Protein AF-A0A530M1E7-F1 (afdb_monomer_lite)

Structure (mmCIF, N/CA/C/O backbone):
data_AF-A0A530M1E7-F1
#
_entry.id   AF-A0A530M1E7-F1
#
loop_
_atom_site.group_PDB
_atom_site.id
_atom_site.type_symbol
_atom_site.label_atom_id
_atom_site.label_alt_id
_atom_site.label_comp_id
_atom_site.label_asym_id
_atom_site.label_entity_id
_atom_site.label_seq_id
_atom_site.pdbx_PDB_ins_code
_atom_site.Cartn_x
_atom_site.Cartn_y
_atom_site.Cartn_z
_atom_site.occupancy
_atom_site.B_iso_or_equiv
_atom_site.auth_seq_id
_atom_site.auth_comp_id
_atom_site.auth_asym_id
_atom_site.auth_atom_id
_atom_site.pdbx_PDB_model_num
ATOM 1 N N . PRO A 1 1 ? -11.495 12.839 20.124 1.00 60.47 1 PRO A N 1
ATOM 2 C CA . PRO A 1 1 ? -12.766 12.362 19.529 1.00 60.47 1 PRO A CA 1
ATOM 3 C C . PRO A 1 1 ? -13.242 13.354 18.462 1.00 60.47 1 PRO A C 1
ATOM 5 O O . PRO A 1 1 ? -13.479 14.511 18.791 1.00 60.47 1 PRO A O 1
ATOM 8 N N . GLY A 1 2 ? -13.257 12.935 17.196 1.00 69.44 2 GLY A N 1
ATOM 9 C CA . GLY A 1 2 ? -13.877 13.704 16.114 1.00 69.44 2 GLY A CA 1
ATOM 10 C C . GLY A 1 2 ? -15.334 13.290 15.935 1.00 69.44 2 GLY A C 1
ATOM 11 O O . GLY A 1 2 ? -15.728 12.226 16.416 1.00 69.44 2 GLY A O 1
ATOM 12 N N . ASP A 1 3 ? -16.114 14.117 15.247 1.00 79.69 3 ASP A N 1
ATOM 13 C CA . ASP A 1 3 ? -17.476 13.754 14.865 1.00 79.69 3 ASP A CA 1
ATOM 14 C C . ASP A 1 3 ? -17.443 12.539 13.927 1.00 79.69 3 ASP A C 1
ATOM 16 O O . ASP A 1 3 ? -16.617 12.458 13.013 1.00 79.69 3 ASP A O 1
ATOM 20 N N . GLY A 1 4 ? -18.318 11.564 14.179 1.00 74.88 4 GLY A N 1
ATOM 21 C CA . GLY A 1 4 ? -18.453 10.397 13.313 1.00 74.88 4 GLY A CA 1
ATOM 22 C C . GLY A 1 4 ? -18.966 10.806 11.932 1.00 74.88 4 GLY A C 1
ATOM 23 O O . GLY A 1 4 ? -19.869 11.632 11.817 1.00 74.88 4 GLY A O 1
ATOM 24 N N . ILE A 1 5 ? -18.410 10.211 10.877 1.00 84.06 5 ILE A N 1
ATOM 25 C CA . ILE A 1 5 ? -18.903 10.397 9.510 1.00 84.06 5 ILE A CA 1
ATOM 26 C C . ILE A 1 5 ? -19.931 9.299 9.234 1.00 84.06 5 ILE A C 1
ATOM 28 O O . ILE A 1 5 ? -19.614 8.115 9.345 1.00 84.06 5 ILE A O 1
ATOM 32 N N . ALA A 1 6 ? -21.156 9.682 8.871 1.00 84.75 6 ALA A N 1
ATOM 33 C CA . ALA A 1 6 ? -22.162 8.729 8.415 1.00 84.75 6 ALA A CA 1
ATOM 34 C C . ALA A 1 6 ? -21.721 8.139 7.066 1.00 84.75 6 ALA A C 1
ATOM 36 O O . ALA A 1 6 ? -21.734 8.832 6.050 1.00 84.75 6 ALA A O 1
ATOM 37 N N . PHE A 1 7 ? -21.285 6.878 7.073 1.00 89.06 7 PHE A N 1
ATOM 38 C CA . PHE A 1 7 ? -20.888 6.159 5.859 1.00 89.06 7 PHE A CA 1
ATOM 39 C C . PHE A 1 7 ? -22.097 5.526 5.160 1.00 89.06 7 PHE A C 1
ATOM 41 O O . PHE A 1 7 ? -22.235 5.605 3.944 1.00 89.06 7 PHE A O 1
ATOM 48 N N . GLU A 1 8 ? -22.999 4.948 5.949 1.00 91.12 8 GLU A N 1
ATOM 49 C CA . GLU A 1 8 ? -24.231 4.314 5.497 1.00 91.12 8 GLU A CA 1
ATOM 50 C C . GLU A 1 8 ? -25.315 4.517 6.564 1.00 91.12 8 GLU A C 1
ATOM 52 O O . GLU A 1 8 ? -25.009 4.634 7.755 1.00 91.12 8 GLU A O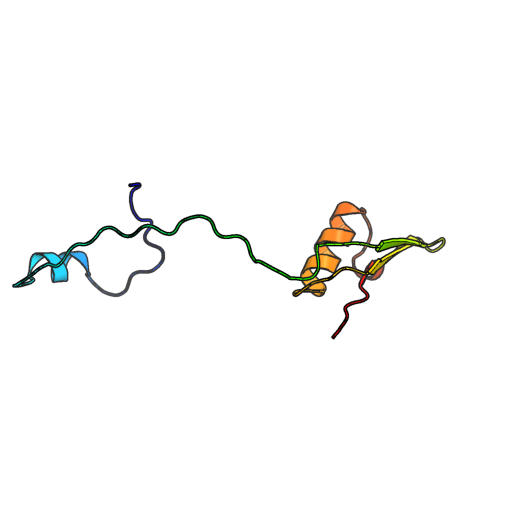 1
ATOM 57 N N . GLN A 1 9 ? -26.579 4.592 6.144 1.00 90.44 9 GLN A N 1
ATOM 58 C CA . GLN A 1 9 ? -27.725 4.748 7.034 1.00 90.44 9 GLN A CA 1
ATOM 59 C C . GLN A 1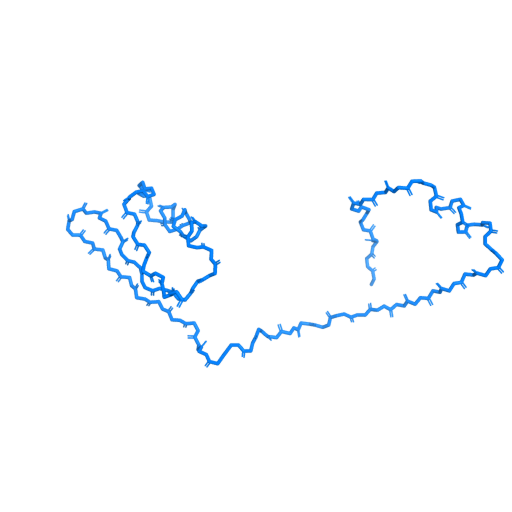 9 ? -28.887 3.875 6.558 1.00 90.44 9 GLN A C 1
ATOM 61 O O . GLN A 1 9 ? -29.321 3.982 5.413 1.00 90.44 9 GLN A O 1
ATOM 66 N N . GLU A 1 10 ? -29.450 3.092 7.474 1.00 93.19 10 GLU A N 1
ATOM 67 C CA . GLU A 1 10 ? -30.700 2.362 7.273 1.00 93.19 10 GLU A CA 1
ATOM 68 C C . GLU A 1 10 ? -31.673 2.699 8.415 1.00 93.19 10 GLU A C 1
ATOM 70 O O . GLU A 1 10 ? -31.354 2.537 9.594 1.00 93.19 10 GLU A O 1
ATOM 75 N N . GLY A 1 11 ? -32.861 3.206 8.071 1.00 94.69 11 GLY A N 1
ATOM 76 C CA . GLY A 1 11 ? -33.880 3.618 9.043 1.00 94.69 11 GLY A CA 1
ATOM 77 C C . GLY A 1 11 ? -33.546 4.886 9.852 1.00 94.69 11 GLY A C 1
ATOM 78 O O . GLY A 1 11 ? -32.716 5.711 9.464 1.00 94.69 11 GLY A O 1
ATOM 79 N N . ASP A 1 12 ? -34.241 5.051 10.986 1.00 92.62 12 ASP A N 1
ATOM 80 C CA . ASP A 1 12 ? -34.097 6.186 11.913 1.00 92.62 12 ASP A CA 1
ATOM 81 C C . ASP A 1 12 ? -33.436 5.751 13.232 1.00 92.62 12 ASP A C 1
ATOM 83 O O . ASP A 1 12 ? -34.090 5.522 14.255 1.00 92.62 12 ASP A O 1
ATOM 87 N N . ALA A 1 13 ? -32.108 5.618 13.199 1.00 92.00 13 ALA A N 1
ATOM 88 C CA . ALA A 1 13 ? -31.318 5.255 14.373 1.00 92.00 13 ALA A CA 1
ATOM 89 C C . ALA A 1 13 ? -31.433 6.292 15.507 1.00 92.00 13 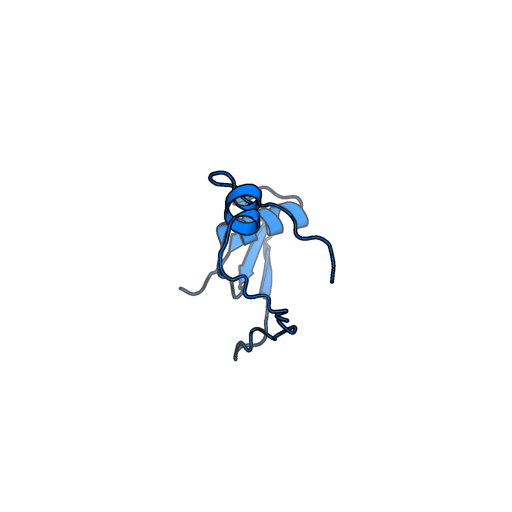ALA A C 1
ATOM 91 O O . ALA A 1 13 ? -31.459 5.916 16.679 1.00 92.00 13 ALA A O 1
ATOM 92 N N . ALA A 1 14 ? -31.536 7.584 15.176 1.00 90.00 14 ALA A N 1
ATOM 93 C CA . ALA A 1 14 ? -31.631 8.657 16.165 1.00 90.00 14 ALA A CA 1
ATOM 94 C C . ALA A 1 14 ? -32.958 8.593 16.934 1.00 90.00 14 ALA A C 1
ATOM 96 O O . ALA A 1 14 ? -32.960 8.644 18.166 1.00 90.00 14 ALA A O 1
ATOM 97 N N . GLY A 1 15 ? -34.074 8.412 16.223 1.00 94.25 15 GLY A N 1
ATOM 98 C CA . GLY A 1 15 ? -35.388 8.222 16.832 1.00 94.25 15 GLY A CA 1
ATOM 99 C C . GLY A 1 15 ? -35.461 6.954 17.683 1.00 94.25 15 GLY A C 1
ATOM 100 O O . GLY A 1 15 ? -35.966 6.990 18.807 1.00 94.25 15 GLY A O 1
ATOM 101 N N . ALA A 1 16 ? -34.893 5.845 17.198 1.00 94.81 16 ALA A N 1
ATOM 102 C CA . ALA A 1 16 ? -34.851 4.587 17.943 1.00 94.81 16 ALA A CA 1
ATOM 103 C C . ALA A 1 16 ? -34.037 4.698 19.246 1.00 94.81 16 ALA A C 1
ATOM 105 O O . ALA A 1 16 ? -34.482 4.218 20.290 1.00 94.81 16 ALA A O 1
ATOM 106 N N . LEU A 1 17 ? -32.877 5.366 19.210 1.00 93.88 17 LEU A N 1
ATOM 107 C CA . LEU A 1 17 ? -32.046 5.603 20.396 1.00 93.88 17 LEU A CA 1
ATOM 108 C C . LEU A 1 17 ? -32.723 6.545 21.399 1.00 93.88 17 LEU A C 1
ATOM 110 O O . LEU A 1 17 ? -32.687 6.272 22.597 1.00 93.88 17 LEU A O 1
ATOM 114 N N . ALA A 1 18 ? -33.394 7.604 20.933 1.00 94.38 18 ALA A N 1
ATOM 115 C CA . ALA A 1 18 ? -34.109 8.542 21.803 1.00 94.38 18 ALA A CA 1
ATOM 116 C C . ALA A 1 18 ? -35.268 7.884 22.582 1.00 94.38 18 ALA A C 1
ATOM 118 O O . ALA A 1 18 ? -35.596 8.320 23.685 1.00 94.38 18 ALA A O 1
ATOM 119 N N . GLY A 1 19 ? -35.880 6.834 22.022 1.00 94.56 19 GLY A N 1
ATOM 120 C CA . GLY A 1 19 ? -36.965 6.073 22.652 1.00 94.56 19 GLY A CA 1
ATOM 121 C C . GLY A 1 19 ? -36.522 4.863 23.482 1.00 94.56 19 GLY A C 1
ATOM 122 O O . GLY A 1 19 ? -37.373 4.160 24.032 1.00 94.56 19 GLY A O 1
ATOM 123 N N . ALA A 1 20 ? -35.221 4.573 23.565 1.00 96.94 20 ALA A N 1
ATOM 124 C CA . ALA A 1 20 ? -34.728 3.350 24.187 1.00 96.94 20 ALA A CA 1
ATOM 125 C C . ALA A 1 20 ? -34.861 3.373 25.721 1.00 96.94 20 ALA A C 1
ATOM 127 O O . ALA A 1 20 ? -34.488 4.330 26.392 1.00 96.94 20 ALA A O 1
ATOM 128 N N . THR A 1 21 ? -35.311 2.260 26.312 1.00 97.44 21 THR A N 1
ATOM 129 C CA . THR A 1 21 ? -35.376 2.099 27.780 1.00 97.44 21 THR A CA 1
ATOM 130 C C . THR A 1 21 ? -33.990 2.094 28.436 1.00 97.44 21 THR A C 1
ATOM 132 O O . THR A 1 21 ? -33.859 2.384 29.625 1.00 97.44 21 THR A O 1
ATOM 135 N N . ARG A 1 22 ? -32.943 1.751 27.677 1.00 96.50 22 ARG A N 1
ATOM 136 C CA . ARG A 1 22 ? -31.548 1.777 28.118 1.00 96.50 22 ARG A CA 1
ATOM 137 C C . ARG A 1 22 ? -30.634 2.078 26.937 1.00 96.50 22 ARG A C 1
ATOM 139 O O . ARG A 1 22 ? -30.743 1.425 25.905 1.00 96.50 22 ARG A O 1
ATOM 146 N N . ILE A 1 23 ? -29.693 2.994 27.145 1.00 95.25 23 ILE A N 1
ATOM 147 C CA . ILE A 1 23 ? -28.612 3.318 26.210 1.00 95.25 23 ILE A CA 1
ATOM 148 C C . ILE A 1 23 ? -27.295 2.841 26.835 1.00 95.25 23 ILE A C 1
ATOM 150 O O . ILE A 1 23 ? -27.092 2.976 28.045 1.00 95.25 23 ILE A O 1
ATOM 154 N N . VAL A 1 24 ? -26.426 2.227 26.031 1.00 94.69 24 VAL A N 1
ATOM 155 C CA . VAL A 1 24 ? -25.066 1.843 26.432 1.00 94.69 24 VAL A CA 1
ATOM 156 C C . VAL A 1 24 ? -24.098 2.551 25.503 1.00 94.69 24 VAL A C 1
ATOM 158 O O . VAL A 1 24 ? -24.179 2.389 24.290 1.00 94.69 24 VAL A O 1
ATOM 161 N N . GLU A 1 25 ? -23.183 3.312 26.088 1.00 92.50 25 GLU A N 1
ATOM 162 C CA . GLU A 1 25 ? -22.171 4.072 25.363 1.00 92.50 25 GLU A CA 1
ATOM 163 C C . GLU A 1 25 ? -20.784 3.606 25.790 1.00 92.50 25 GLU A C 1
ATOM 165 O O . GLU A 1 25 ? -20.543 3.296 26.961 1.00 92.50 25 GLU A O 1
ATOM 170 N N . ALA A 1 26 ? -19.870 3.550 24.829 1.00 93.12 26 ALA A N 1
ATOM 171 C CA . ALA A 1 26 ? -18.475 3.236 25.069 1.00 93.12 26 ALA A CA 1
ATOM 172 C C . ALA A 1 26 ? -17.601 3.943 24.033 1.00 93.12 26 ALA A C 1
ATOM 174 O O . ALA A 1 26 ? -17.981 4.087 22.871 1.00 93.12 26 ALA A O 1
ATOM 175 N N . THR A 1 27 ? -16.411 4.345 24.468 1.00 90.69 27 THR A N 1
ATOM 176 C CA . THR A 1 27 ? -15.368 4.877 23.592 1.00 90.69 27 THR A CA 1
ATOM 177 C C . THR A 1 27 ? -14.336 3.788 23.354 1.00 90.69 27 THR A C 1
ATOM 179 O O . THR A 1 27 ? -13.825 3.200 24.308 1.00 90.69 27 THR A O 1
ATOM 182 N N . TYR A 1 28 ? -14.014 3.551 22.088 1.00 89.44 28 TYR A N 1
ATOM 183 C CA . TYR A 1 28 ? -12.992 2.602 21.663 1.00 89.44 28 TYR A CA 1
ATOM 184 C C . TYR A 1 28 ? -11.842 3.350 20.989 1.00 89.44 28 TYR A C 1
ATOM 186 O O . TYR A 1 28 ? -12.043 4.426 20.426 1.00 89.44 28 TYR A O 1
ATOM 194 N N . ASP A 1 29 ? -10.652 2.762 21.043 1.00 91.81 29 ASP A N 1
ATOM 195 C CA . ASP A 1 29 ? -9.471 3.233 20.325 1.00 91.81 29 ASP A CA 1
ATOM 196 C C . ASP A 1 29 ? -8.788 2.051 19.627 1.00 91.81 29 ASP A C 1
ATOM 198 O O . ASP A 1 29 ? -8.858 0.914 20.104 1.00 91.81 29 ASP A O 1
ATOM 202 N N . ALA A 1 30 ? -8.149 2.323 18.491 1.00 91.19 30 ALA A N 1
ATOM 203 C CA . ALA A 1 30 ? -7.429 1.344 17.686 1.00 91.19 30 ALA A CA 1
ATOM 204 C C . ALA A 1 30 ? -6.032 1.907 17.375 1.00 91.19 30 ALA A C 1
ATOM 206 O O . ALA A 1 30 ? -5.896 2.738 16.472 1.00 91.19 30 ALA A O 1
ATOM 207 N N . PRO A 1 31 ? -4.989 1.502 18.123 1.00 91.94 31 PRO A N 1
ATOM 208 C CA . PRO A 1 31 ? -3.657 2.054 17.935 1.00 91.94 31 PRO A CA 1
ATOM 209 C C . PRO A 1 31 ? -3.060 1.610 16.598 1.00 91.94 31 PRO A C 1
ATOM 211 O O . PRO A 1 31 ? -3.397 0.551 16.063 1.00 91.94 31 PRO A O 1
ATOM 214 N N . TYR A 1 32 ? -2.108 2.393 16.088 1.00 93.62 32 TYR A N 1
ATOM 215 C CA . TYR A 1 32 ? -1.311 1.985 14.935 1.00 93.62 32 TYR A CA 1
ATOM 216 C C . TYR A 1 32 ? -0.609 0.657 15.209 1.00 93.62 32 TYR A C 1
ATOM 218 O O . TYR A 1 32 ? 0.044 0.481 16.241 1.00 93.62 32 TYR A O 1
ATOM 226 N N . LEU A 1 33 ? -0.706 -0.253 14.244 1.00 94.19 33 LEU A N 1
ATOM 227 C CA . LEU A 1 33 ? -0.038 -1.540 14.285 1.00 94.19 33 LEU A CA 1
ATOM 228 C C . LEU A 1 33 ? 0.777 -1.738 13.010 1.00 94.19 33 LEU A C 1
ATOM 230 O O . LEU A 1 33 ? 0.391 -1.305 11.925 1.00 94.19 33 LEU A O 1
ATOM 234 N N . 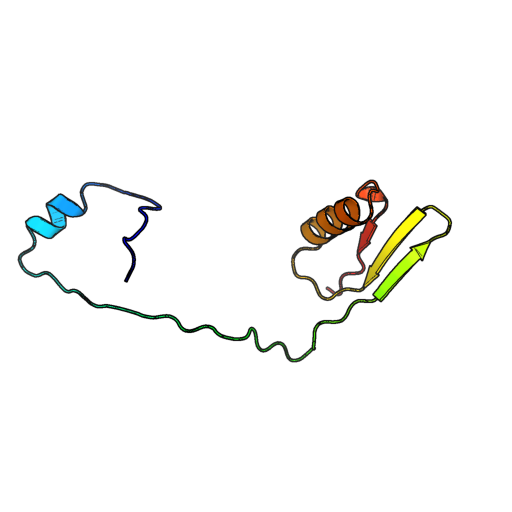VAL A 1 34 ? 1.924 -2.393 13.153 1.00 92.31 34 VAL A N 1
ATOM 235 C CA . VAL A 1 34 ? 2.747 -2.788 12.012 1.00 92.31 34 VAL A CA 1
ATOM 236 C C . VAL A 1 34 ? 2.204 -4.080 11.410 1.00 92.31 34 VAL A C 1
ATOM 238 O O . VAL A 1 34 ? 1.790 -4.979 12.136 1.00 92.31 34 VAL A O 1
ATOM 241 N N . HIS A 1 35 ? 2.266 -4.201 10.085 1.00 92.88 35 HIS A N 1
ATOM 242 C CA . HIS A 1 35 ? 1.836 -5.407 9.369 1.00 92.88 35 HIS A CA 1
ATOM 243 C C . HIS A 1 35 ? 2.610 -6.671 9.790 1.00 92.88 35 HIS A C 1
ATOM 245 O O . HIS A 1 35 ? 2.080 -7.771 9.700 1.00 92.88 35 HIS A O 1
ATOM 251 N N . GLY A 1 36 ? 3.855 -6.534 10.263 1.00 93.12 36 GLY A N 1
ATOM 252 C CA . GLY A 1 36 ? 4.608 -7.647 10.857 1.00 93.12 36 GLY A CA 1
ATOM 253 C C . GLY A 1 36 ? 5.033 -8.746 9.877 1.00 93.12 36 GLY A C 1
ATOM 254 O O . GLY A 1 36 ? 5.298 -9.867 10.301 1.00 93.12 36 GLY A O 1
ATOM 255 N N . GLN A 1 37 ? 5.098 -8.445 8.578 1.00 92.06 37 GLN A N 1
ATOM 256 C CA . GLN A 1 37 ? 5.608 -9.374 7.569 1.00 92.06 37 GLN A CA 1
ATOM 257 C C . GLN A 1 37 ? 7.061 -9.782 7.862 1.00 92.06 37 GLN A C 1
ATOM 259 O O . GLN A 1 37 ? 7.900 -8.938 8.180 1.00 92.06 37 GLN A O 1
ATOM 264 N N . LEU A 1 38 ? 7.339 -11.090 7.777 1.00 93.56 38 LEU A N 1
ATOM 265 C CA . LEU A 1 38 ? 8.664 -11.654 8.068 1.00 93.56 38 LEU A CA 1
ATOM 266 C C . LEU A 1 38 ? 9.691 -11.281 6.998 1.00 93.56 38 LEU A C 1
ATOM 268 O O . LEU A 1 38 ? 10.862 -11.091 7.314 1.00 93.56 38 LEU A O 1
ATOM 272 N N . GLU A 1 39 ? 9.247 -11.182 5.746 1.00 89.44 39 GLU A N 1
ATOM 273 C CA . GLU A 1 39 ? 10.051 -10.657 4.651 1.00 89.44 39 GLU A CA 1
ATOM 274 C C . GLU A 1 39 ? 9.994 -9.120 4.671 1.00 89.44 39 GLU A C 1
ATOM 276 O O . GLU A 1 39 ? 8.909 -8.542 4.546 1.00 89.44 39 GLU A O 1
ATOM 281 N N . PRO A 1 40 ? 11.132 -8.423 4.815 1.00 90.25 40 PRO A N 1
ATOM 282 C CA . PRO A 1 40 ? 11.175 -6.983 4.609 1.00 90.25 40 PRO A CA 1
ATOM 283 C C . PRO A 1 40 ? 10.842 -6.638 3.147 1.00 90.25 40 PRO A C 1
ATOM 285 O O . PRO A 1 40 ? 11.344 -7.317 2.251 1.00 90.25 40 PRO A O 1
ATOM 288 N N . PRO A 1 41 ? 10.077 -5.564 2.872 1.00 89.94 41 PRO A N 1
ATOM 289 C CA . PRO A 1 41 ? 9.836 -5.110 1.506 1.00 89.94 41 PRO A CA 1
ATOM 290 C C . PRO A 1 41 ? 11.135 -4.958 0.718 1.00 89.94 41 PRO A C 1
ATOM 292 O O . PRO A 1 41 ? 12.072 -4.296 1.170 1.00 89.94 41 PRO A O 1
ATOM 295 N N . SER A 1 42 ? 11.165 -5.531 -0.478 1.00 92.12 42 SER A N 1
ATOM 296 C CA . SER A 1 42 ? 12.260 -5.380 -1.429 1.00 92.12 42 SER A CA 1
ATOM 297 C C . SER A 1 42 ? 11.704 -5.210 -2.842 1.00 92.12 42 SER A C 1
ATOM 299 O O . SER A 1 42 ? 10.548 -5.538 -3.104 1.00 92.12 42 SER A O 1
ATOM 301 N N . ALA A 1 43 ? 12.500 -4.638 -3.742 1.00 93.94 43 ALA A N 1
ATOM 302 C CA . ALA A 1 43 ? 12.113 -4.456 -5.132 1.00 93.94 43 ALA A CA 1
ATOM 303 C C . ALA A 1 43 ? 13.337 -4.563 -6.038 1.00 93.94 43 ALA A C 1
ATOM 305 O O . ALA A 1 43 ? 14.374 -3.955 -5.764 1.00 93.94 43 ALA A O 1
ATOM 306 N N . ILE A 1 44 ? 13.195 -5.301 -7.136 1.00 96.56 44 ILE A N 1
ATOM 307 C CA . ILE A 1 44 ? 14.143 -5.288 -8.250 1.00 96.56 44 ILE A CA 1
ATOM 308 C C . ILE A 1 44 ? 13.404 -4.744 -9.464 1.00 96.56 44 ILE A C 1
ATOM 310 O O . ILE A 1 44 ? 12.306 -5.199 -9.779 1.00 96.56 44 ILE A O 1
ATOM 314 N N . ALA A 1 45 ? 14.018 -3.781 -10.143 1.00 97.19 45 ALA A N 1
ATOM 315 C CA . ALA A 1 45 ? 13.497 -3.192 -11.364 1.00 97.19 45 ALA A CA 1
ATOM 316 C C . ALA A 1 45 ? 14.538 -3.295 -12.476 1.00 97.19 45 ALA A C 1
ATOM 318 O O . ALA A 1 45 ? 15.728 -3.063 -12.242 1.00 97.19 45 ALA A O 1
ATOM 319 N N . ARG A 1 46 ? 14.088 -3.616 -13.689 1.00 98.31 46 ARG A N 1
ATOM 320 C CA . ARG A 1 46 ? 14.921 -3.617 -14.890 1.00 98.31 46 ARG A CA 1
ATOM 321 C C . ARG A 1 46 ? 14.230 -2.835 -15.994 1.00 98.31 46 ARG A C 1
ATOM 323 O O . ARG A 1 46 ? 13.130 -3.186 -16.407 1.00 98.31 46 ARG A O 1
ATOM 330 N N . TRP A 1 47 ? 14.904 -1.798 -16.477 1.00 98.44 47 TRP A N 1
ATOM 331 C CA . TRP A 1 47 ? 14.523 -1.118 -17.709 1.00 98.44 47 TRP A CA 1
ATOM 332 C C . TRP A 1 47 ? 15.186 -1.821 -18.891 1.00 98.44 47 TRP A C 1
ATOM 334 O O . TRP A 1 47 ? 16.403 -2.010 -18.883 1.00 98.44 47 TRP A O 1
ATOM 344 N N . ASN A 1 48 ? 14.394 -2.234 -19.874 1.00 98.38 48 ASN A N 1
ATOM 345 C CA . ASN A 1 48 ? 14.863 -2.957 -21.050 1.00 98.38 48 ASN A CA 1
ATOM 346 C C . ASN A 1 48 ? 15.106 -2.010 -22.238 1.00 98.38 48 ASN A C 1
ATOM 348 O O . ASN A 1 48 ? 14.516 -0.932 -22.331 1.00 98.38 48 ASN A O 1
ATOM 352 N N . ASP A 1 49 ? 15.931 -2.445 -23.193 1.00 98.06 49 ASP A N 1
ATOM 353 C CA . ASP A 1 49 ? 16.241 -1.674 -24.408 1.00 98.06 49 ASP A CA 1
ATOM 354 C C . ASP A 1 49 ? 15.004 -1.430 -25.301 1.00 98.06 49 ASP A C 1
ATOM 356 O O . ASP A 1 49 ? 14.957 -0.461 -26.056 1.00 98.06 49 ASP A O 1
ATOM 360 N N . ASP A 1 50 ? 13.970 -2.274 -25.200 1.00 97.38 50 ASP A N 1
ATOM 361 C CA . ASP A 1 50 ? 12.695 -2.150 -25.926 1.00 97.38 50 ASP A CA 1
ATOM 362 C C . ASP A 1 50 ? 11.658 -1.248 -25.222 1.00 97.38 50 ASP A C 1
ATOM 364 O O . ASP A 1 50 ? 10.481 -1.219 -25.600 1.00 97.38 50 ASP A O 1
ATOM 368 N N . SER A 1 51 ? 12.112 -0.488 -24.217 1.00 97.00 51 SER A N 1
ATOM 369 C CA . SER A 1 51 ? 11.306 0.406 -23.375 1.00 97.00 51 SER A CA 1
ATOM 370 C C . SER A 1 51 ? 10.245 -0.302 -22.525 1.00 97.00 51 SER A C 1
ATOM 372 O O . SER A 1 51 ? 9.250 0.314 -22.150 1.00 97.00 51 SER A O 1
ATOM 374 N N . THR A 1 52 ? 10.438 -1.589 -22.217 1.00 98.50 52 THR A N 1
ATOM 375 C CA . THR A 1 52 ? 9.645 -2.284 -21.192 1.00 98.50 52 THR A CA 1
ATOM 376 C C . THR A 1 52 ? 10.284 -2.164 -19.806 1.00 98.50 52 THR A C 1
ATOM 378 O O . THR A 1 52 ? 11.507 -2.061 -19.663 1.00 98.50 52 THR A O 1
ATOM 381 N N . LEU A 1 53 ? 9.444 -2.186 -18.772 1.00 98.56 53 LEU A N 1
ATOM 382 C CA . LEU A 1 53 ? 9.828 -2.179 -17.364 1.00 98.56 53 LEU A CA 1
ATOM 383 C C . LEU A 1 53 ? 9.471 -3.528 -16.733 1.00 98.56 53 LEU A C 1
ATOM 385 O O . LEU A 1 53 ? 8.296 -3.861 -16.607 1.00 98.56 53 LEU A O 1
ATOM 389 N N . GLU A 1 54 ? 10.473 -4.282 -16.289 1.00 97.88 54 GLU A N 1
ATOM 390 C CA . GLU A 1 54 ? 10.279 -5.494 -15.489 1.00 97.88 54 GLU A CA 1
ATOM 391 C C . GLU A 1 54 ? 10.436 -5.205 -13.996 1.00 97.88 54 GLU A C 1
ATOM 393 O O . GLU A 1 54 ? 11.398 -4.554 -13.580 1.00 97.88 54 GLU A O 1
ATOM 398 N N . LEU A 1 55 ? 9.512 -5.726 -13.187 1.00 97.25 55 LEU A N 1
ATOM 399 C CA . LEU A 1 55 ? 9.493 -5.570 -11.734 1.00 97.25 55 LEU A CA 1
ATOM 400 C C . LEU A 1 55 ? 9.369 -6.927 -11.037 1.00 97.25 55 LEU A C 1
ATOM 402 O O . LEU A 1 55 ? 8.447 -7.686 -11.324 1.00 97.25 55 LEU A O 1
ATOM 406 N N . TRP A 1 56 ? 10.242 -7.192 -10.065 1.00 95.56 56 TRP A N 1
ATOM 407 C CA . TRP A 1 56 ? 10.090 -8.267 -9.079 1.00 95.56 56 TRP A CA 1
ATOM 408 C C . TRP A 1 56 ? 9.825 -7.621 -7.728 1.00 95.56 56 TRP A C 1
ATOM 410 O O . TRP A 1 56 ? 10.729 -7.040 -7.121 1.00 95.56 56 TRP A O 1
ATOM 420 N N . ILE A 1 57 ? 8.570 -7.685 -7.294 1.00 92.75 57 ILE A N 1
ATOM 421 C CA . ILE A 1 57 ? 8.103 -7.067 -6.054 1.00 92.75 57 ILE A CA 1
ATOM 422 C C . ILE A 1 57 ? 7.137 -8.011 -5.326 1.00 92.75 57 ILE A C 1
ATOM 424 O O . ILE A 1 57 ? 6.276 -8.615 -5.979 1.00 92.75 57 ILE A O 1
ATOM 428 N N . PRO A 1 58 ? 7.213 -8.123 -3.986 1.00 91.19 58 PRO A N 1
ATOM 429 C CA . PRO A 1 58 ? 6.147 -8.738 -3.213 1.00 91.19 58 PRO A CA 1
ATOM 430 C C . PRO A 1 58 ? 4.909 -7.846 -3.329 1.00 91.19 58 PRO A C 1
ATOM 432 O O . PRO A 1 58 ? 4.955 -6.651 -3.031 1.00 91.19 58 PRO A O 1
ATOM 435 N N . ASN A 1 59 ? 3.804 -8.402 -3.816 1.00 91.44 59 ASN A N 1
ATOM 436 C CA . ASN A 1 59 ? 2.584 -7.643 -4.057 1.00 91.44 59 ASN A CA 1
ATOM 437 C C . ASN A 1 59 ? 1.334 -8.514 -3.871 1.00 91.44 59 ASN A C 1
ATOM 439 O O . ASN A 1 59 ? 1.394 -9.732 -4.002 1.00 91.44 59 ASN A O 1
ATOM 443 N N . GLN A 1 60 ? 0.205 -7.875 -3.554 1.00 91.88 60 GLN A N 1
ATOM 444 C CA . GLN A 1 60 ? -1.101 -8.532 -3.367 1.00 91.88 60 GLN A CA 1
ATOM 445 C C . GLN A 1 60 ? -2.127 -8.144 -4.447 1.00 91.88 60 GLN A C 1
ATOM 447 O O . GLN A 1 60 ? -3.254 -8.630 -4.431 1.00 91.88 60 GLN A O 1
ATOM 452 N N . ALA A 1 61 ? -1.760 -7.237 -5.355 1.00 93.56 61 ALA A N 1
ATOM 453 C CA . ALA A 1 61 ? -2.662 -6.637 -6.336 1.00 93.56 61 ALA A CA 1
ATOM 454 C C . ALA A 1 61 ? -1.893 -6.279 -7.622 1.00 93.56 61 ALA A C 1
ATOM 456 O O . ALA A 1 61 ? -1.700 -5.094 -7.908 1.00 93.56 61 ALA A O 1
ATOM 457 N N . PRO A 1 62 ? -1.414 -7.276 -8.387 1.00 93.31 62 PRO A N 1
ATOM 458 C CA . PRO A 1 62 ? -0.475 -7.054 -9.488 1.00 93.31 62 PRO A CA 1
ATOM 459 C C . PRO A 1 62 ? -0.979 -6.036 -10.518 1.00 93.31 62 PRO A C 1
ATOM 461 O O . PRO A 1 62 ? -0.215 -5.187 -10.957 1.00 93.31 62 PRO A O 1
ATOM 464 N N . GLU A 1 63 ? -2.271 -6.033 -10.838 1.00 94.12 63 GLU A N 1
ATOM 465 C CA . GLU A 1 63 ? -2.875 -5.089 -11.793 1.00 94.12 63 GLU A CA 1
ATOM 466 C C . GLU A 1 63 ? -2.819 -3.626 -11.309 1.00 94.12 63 GLU A C 1
ATOM 468 O O . GLU A 1 63 ? -2.536 -2.707 -12.084 1.00 94.12 63 GLU A O 1
ATOM 473 N N . MET A 1 64 ? -3.028 -3.398 -10.007 1.00 96.38 64 MET A N 1
ATOM 474 C CA . MET A 1 64 ? -2.919 -2.064 -9.408 1.00 96.38 64 MET A CA 1
ATOM 475 C C . MET A 1 64 ? -1.465 -1.584 -9.430 1.00 96.38 64 MET A C 1
ATOM 477 O O . MET A 1 64 ? -1.196 -0.446 -9.811 1.00 96.38 64 MET A O 1
ATOM 481 N N . PHE A 1 65 ? -0.519 -2.463 -9.086 1.00 95.38 65 PHE A N 1
ATOM 482 C CA . PHE A 1 65 ? 0.905 -2.131 -9.144 1.00 95.38 65 PHE A CA 1
ATOM 483 C C . PHE A 1 65 ? 1.386 -1.884 -10.577 1.00 95.38 65 PHE A C 1
ATOM 485 O O . PHE A 1 65 ? 2.185 -0.976 -10.785 1.00 95.38 65 PHE A O 1
ATOM 492 N N . GLN A 1 66 ? 0.888 -2.633 -11.565 1.00 97.06 66 GLN A N 1
ATOM 493 C CA . GLN A 1 66 ? 1.226 -2.432 -12.977 1.00 97.06 66 GLN A CA 1
ATOM 494 C C . GLN A 1 66 ? 0.782 -1.044 -13.439 1.00 97.06 66 GLN A C 1
ATOM 496 O O . GLN A 1 66 ? 1.563 -0.310 -14.040 1.00 97.06 66 GLN A O 1
ATOM 501 N N . THR A 1 67 ? -0.451 -0.669 -13.092 1.00 97.81 67 THR A N 1
ATOM 502 C CA . THR A 1 67 ? -1.036 0.634 -13.424 1.00 97.81 67 THR A CA 1
ATOM 503 C C . THR A 1 67 ? -0.242 1.784 -12.802 1.00 97.81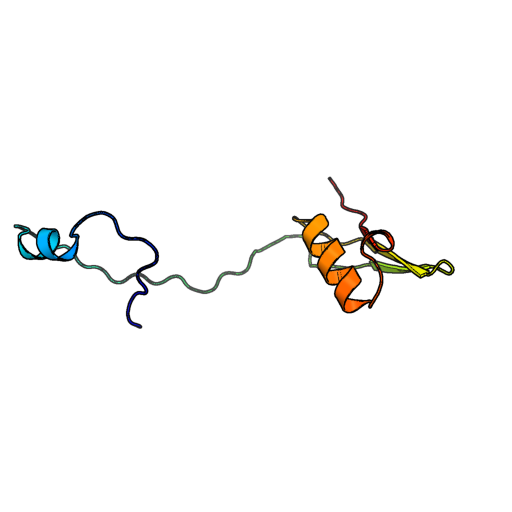 67 THR A C 1
ATOM 505 O O . THR A 1 67 ? 0.116 2.738 -13.494 1.00 97.81 67 THR A O 1
ATOM 508 N N . GLU A 1 68 ? 0.080 1.700 -11.508 1.00 97.88 68 GLU A N 1
ATOM 509 C CA . GLU A 1 68 ? 0.851 2.751 -10.835 1.00 97.88 68 GLU A CA 1
ATOM 510 C C . GLU A 1 68 ? 2.302 2.815 -11.334 1.00 97.88 68 GLU A C 1
ATOM 512 O O . GLU A 1 68 ? 2.831 3.908 -11.534 1.00 97.88 68 GLU A O 1
ATOM 517 N N . ALA A 1 69 ? 2.940 1.674 -11.607 1.00 97.69 69 ALA A N 1
ATOM 518 C CA . ALA A 1 69 ? 4.285 1.643 -12.175 1.00 97.69 69 ALA A CA 1
ATOM 519 C C . ALA A 1 69 ? 4.334 2.286 -13.568 1.00 97.69 69 ALA A C 1
ATOM 521 O O . ALA A 1 69 ? 5.227 3.090 -13.826 1.00 97.69 69 ALA A O 1
ATOM 522 N N . ALA A 1 70 ? 3.360 1.988 -14.432 1.00 98.38 70 ALA A N 1
ATOM 523 C CA . ALA A 1 70 ? 3.248 2.569 -15.770 1.00 98.38 70 ALA A CA 1
ATOM 524 C C . ALA A 1 70 ? 3.097 4.094 -15.708 1.00 98.38 70 ALA A C 1
ATOM 526 O O . ALA A 1 70 ? 3.818 4.828 -16.379 1.00 98.38 70 ALA A O 1
ATOM 527 N N . LYS A 1 71 ? 2.228 4.573 -14.811 1.00 98.44 71 LYS A N 1
ATOM 528 C CA . LYS A 1 71 ? 2.009 6.000 -14.560 1.00 98.44 71 LYS A CA 1
ATOM 529 C C . LYS A 1 71 ? 3.259 6.715 -14.043 1.00 98.44 71 LYS A C 1
ATOM 531 O O . LYS A 1 71 ? 3.530 7.833 -14.464 1.00 98.44 71 LYS A O 1
ATOM 536 N N . VAL A 1 72 ? 4.007 6.105 -13.121 1.00 97.94 72 VAL A N 1
ATOM 537 C CA . VAL A 1 72 ? 5.254 6.686 -12.590 1.00 97.94 72 VAL A CA 1
ATOM 538 C C . VAL A 1 72 ? 6.358 6.699 -13.649 1.00 97.94 72 VAL A C 1
ATOM 540 O O . VAL A 1 72 ? 7.141 7.645 -13.700 1.00 97.94 72 VAL A O 1
ATOM 543 N N . ALA A 1 73 ? 6.423 5.657 -14.478 1.00 97.50 73 ALA A N 1
ATOM 544 C CA . ALA A 1 73 ? 7.410 5.507 -15.542 1.00 97.50 73 ALA A CA 1
ATOM 545 C C . ALA A 1 73 ? 7.057 6.252 -16.843 1.00 97.50 73 ALA A C 1
ATOM 547 O O . ALA A 1 73 ? 7.906 6.313 -17.728 1.00 97.50 73 ALA A O 1
ATOM 548 N N . ASP A 1 74 ? 5.845 6.808 -16.949 1.00 97.94 74 ASP A N 1
ATOM 549 C CA . ASP A 1 74 ? 5.312 7.482 -18.143 1.00 97.94 74 ASP A CA 1
ATOM 550 C C . ASP A 1 74 ? 5.342 6.592 -19.405 1.00 97.94 74 ASP A C 1
ATOM 552 O O . ASP A 1 74 ? 5.793 6.989 -20.479 1.00 97.94 74 ASP A O 1
ATOM 556 N N . ILE A 1 75 ? 4.885 5.342 -19.258 1.00 98.44 75 ILE A N 1
ATOM 557 C CA . ILE A 1 75 ? 4.756 4.355 -20.343 1.00 98.44 75 ILE A CA 1
ATOM 558 C C . ILE A 1 75 ? 3.372 3.701 -20.322 1.00 98.44 75 ILE A C 1
ATOM 560 O O . ILE A 1 75 ? 2.646 3.776 -19.332 1.00 98.44 75 ILE A O 1
ATOM 564 N N . GLU A 1 76 ? 3.013 3.020 -21.409 1.00 98.06 76 GLU A N 1
ATOM 565 C CA . GLU A 1 76 ? 1.767 2.252 -21.473 1.00 98.06 76 GLU A CA 1
ATOM 566 C C . GLU A 1 76 ? 1.784 1.057 -20.494 1.00 98.06 76 GLU A C 1
ATOM 568 O O . GLU A 1 76 ? 2.831 0.430 -20.306 1.00 98.06 76 GLU A O 1
ATOM 573 N N . PRO A 1 77 ? 0.643 0.680 -19.881 1.00 97.31 77 PRO A N 1
ATOM 574 C CA . PRO A 1 77 ? 0.584 -0.439 -18.935 1.00 97.31 77 PRO A CA 1
ATOM 575 C C . PRO A 1 77 ? 1.072 -1.778 -19.497 1.00 97.31 77 PRO A C 1
ATOM 577 O O . PRO A 1 77 ? 1.666 -2.570 -18.767 1.00 97.31 77 PRO A O 1
ATOM 580 N N . ASP A 1 78 ? 0.876 -2.024 -20.795 1.00 97.00 78 ASP A N 1
ATOM 581 C CA . ASP A 1 78 ? 1.336 -3.241 -21.475 1.00 97.00 78 ASP A CA 1
ATOM 582 C C . ASP A 1 78 ? 2.869 -3.322 -21.620 1.00 97.00 78 ASP A C 1
ATOM 584 O O . ASP A 1 78 ? 3.409 -4.389 -21.919 1.00 97.00 78 ASP A O 1
ATOM 588 N N . LYS A 1 79 ? 3.582 -2.219 -21.352 1.00 98.38 79 LYS A N 1
ATOM 589 C CA . LYS A 1 79 ? 5.045 -2.158 -21.255 1.00 98.38 79 LYS A CA 1
ATOM 590 C C . LYS A 1 79 ? 5.573 -2.471 -19.860 1.00 98.38 79 LYS A C 1
ATOM 592 O O . LYS A 1 79 ? 6.788 -2.587 -19.701 1.00 98.38 79 LYS A O 1
ATOM 597 N N . VAL A 1 80 ? 4.706 -2.633 -18.862 1.00 98.31 80 VAL A N 1
ATOM 598 C CA . VAL A 1 80 ? 5.096 -3.034 -17.507 1.00 98.31 80 VAL A CA 1
ATOM 599 C C . VAL A 1 80 ? 4.837 -4.521 -17.311 1.00 98.31 80 VAL A C 1
ATOM 601 O O . VAL A 1 80 ? 3.712 -4.999 -17.445 1.00 98.31 80 VAL A O 1
ATOM 604 N N . ILE A 1 81 ? 5.878 -5.251 -16.927 1.00 97.25 81 ILE A N 1
ATOM 605 C CA . ILE A 1 81 ? 5.842 -6.684 -16.652 1.00 97.25 81 ILE A CA 1
ATOM 606 C C . ILE A 1 81 ? 6.106 -6.879 -15.158 1.00 97.25 81 ILE A C 1
ATOM 608 O O . ILE A 1 81 ? 7.207 -6.615 -14.673 1.00 97.25 81 ILE A O 1
ATOM 612 N N . ILE A 1 82 ? 5.104 -7.357 -14.419 1.00 96.25 82 ILE A N 1
ATOM 613 C CA . ILE A 1 82 ? 5.258 -7.689 -12.998 1.00 96.25 82 ILE A CA 1
ATOM 614 C C . ILE A 1 82 ? 5.444 -9.191 -12.833 1.00 96.25 82 ILE A C 1
ATOM 616 O O . ILE A 1 82 ? 4.558 -9.990 -13.134 1.00 96.25 82 ILE A O 1
ATOM 620 N N . HIS A 1 83 ? 6.585 -9.562 -12.265 1.00 94.31 83 HIS A N 1
ATOM 621 C CA . HIS A 1 83 ? 6.886 -10.909 -11.810 1.00 94.31 83 HIS A CA 1
ATOM 622 C C . HIS A 1 83 ? 6.366 -11.079 -10.385 1.00 94.31 83 HIS A C 1
ATOM 624 O O . HIS A 1 83 ? 7.034 -10.719 -9.414 1.00 94.31 83 HIS A O 1
ATOM 630 N N . SER A 1 84 ? 5.150 -11.608 -10.269 1.00 85.50 84 SER A N 1
ATOM 631 C CA . SER A 1 84 ? 4.519 -11.884 -8.976 1.00 85.50 84 SER A CA 1
ATOM 632 C C . SER A 1 84 ? 4.743 -13.344 -8.585 1.00 85.50 84 SER A C 1
ATOM 634 O O . SER A 1 84 ? 4.337 -14.225 -9.348 1.00 85.50 84 SER A O 1
ATOM 636 N N . PRO A 1 85 ? 5.371 -13.637 -7.434 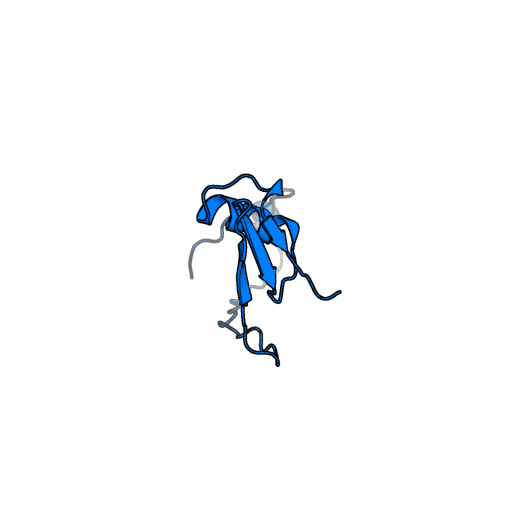1.00 70.50 85 PRO A N 1
ATOM 637 C CA . PRO A 1 85 ? 5.326 -14.984 -6.883 1.00 70.50 85 PRO A CA 1
ATOM 638 C C . PRO A 1 85 ? 3.868 -15.313 -6.518 1.00 70.50 85 PRO A C 1
ATOM 640 O O . PRO A 1 85 ? 3.198 -14.494 -5.890 1.00 70.50 85 PRO A O 1
ATOM 643 N N . ILE A 1 86 ? 3.375 -16.469 -6.976 1.00 59.66 86 ILE A N 1
ATOM 644 C CA . ILE A 1 86 ? 2.056 -17.013 -6.599 1.00 59.66 86 ILE A CA 1
ATOM 645 C C . ILE A 1 86 ? 2.105 -17.476 -5.143 1.00 59.66 86 ILE A C 1
ATOM 647 O O . ILE A 1 86 ? 3.108 -18.141 -4.791 1.00 59.66 86 ILE A O 1
#

Radius of gyration: 23.55 Å; chains: 1; bounding box: 53×31×54 Å

pLDDT: mean 92.65, std 7.47, range [59.66, 98.56]

Secondary structure (DSSP, 8-state):
-PPPP-----S-HHHHHHT-S----------------SSPP--EEEE-TTS-EEEE---S-HHHHHHHHHHHHTS-GGGEEEE---

Foldseek 3Di:
DDDDDCPDDDPDPPVVQVPDPDDDDDDDDDDDDDPPDPDDWDKDWDQDPVRAIEIETADDCVLVVLVVVCVVSVHDSVSYHYDYDD

Sequence (86 aa):
PGDGIAFEQEGDAAGALAGATRIVEATYDAPYLVHGQLEPPSAIARWNDDSTLELWIPNQAPEMFQTEAAKVADIEPDKVIIHSPI